Protein AF-A0A3D1XMX9-F1 (afdb_monomer)

Mean predicted aligned error: 3.59 Å

Structure (mmCIF, N/CA/C/O backbone):
data_AF-A0A3D1XMX9-F1
#
_entry.id   AF-A0A3D1XMX9-F1
#
loop_
_atom_site.group_PDB
_atom_site.id
_atom_site.type_symbol
_atom_site.label_atom_id
_atom_site.label_alt_id
_atom_site.label_comp_id
_atom_site.label_asym_id
_atom_site.label_entity_id
_atom_site.label_seq_id
_atom_site.pdbx_PDB_ins_code
_atom_site.Cartn_x
_atom_site.Cartn_y
_atom_site.Cartn_z
_atom_site.occupancy
_atom_site.B_iso_or_equiv
_atom_site.auth_seq_id
_atom_site.auth_comp_id
_atom_site.auth_asym_id
_atom_site.auth_atom_id
_atom_site.pdbx_PDB_model_num
ATOM 1 N N . ILE A 1 1 ? 23.478 -10.468 -9.532 1.00 54.56 1 ILE A N 1
ATOM 2 C CA . ILE A 1 1 ? 22.183 -10.452 -8.809 1.00 54.56 1 ILE A CA 1
ATOM 3 C C . ILE A 1 1 ? 21.234 -9.832 -9.804 1.00 54.56 1 ILE 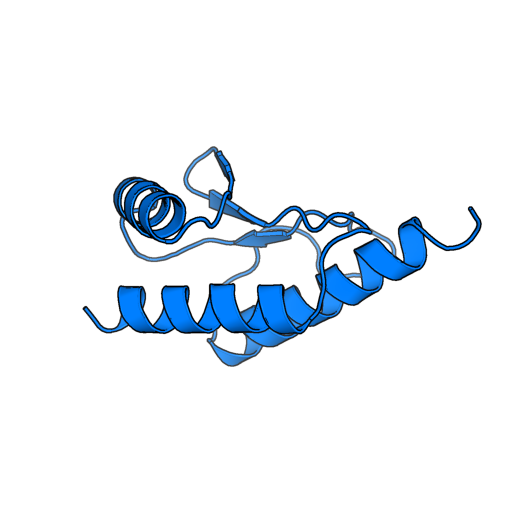A C 1
ATOM 5 O O . ILE A 1 1 ? 21.195 -8.613 -9.897 1.00 54.56 1 ILE A O 1
ATOM 9 N N . ASP A 1 2 ? 20.583 -10.656 -10.617 1.00 54.47 2 ASP A N 1
ATOM 10 C CA . ASP A 1 2 ? 20.158 -10.163 -11.932 1.00 54.47 2 ASP A CA 1
ATOM 11 C C . ASP A 1 2 ? 18.684 -9.733 -11.976 1.00 54.47 2 ASP A C 1
ATOM 13 O O . ASP A 1 2 ? 18.260 -9.154 -12.964 1.00 54.47 2 ASP A O 1
ATOM 17 N N . ASN A 1 3 ? 17.915 -9.887 -10.887 1.00 82.06 3 ASN A N 1
ATOM 18 C CA . ASN A 1 3 ? 16.464 -9.635 -10.899 1.00 82.06 3 ASN A CA 1
ATOM 19 C C . ASN A 1 3 ? 15.952 -8.841 -9.666 1.00 82.06 3 ASN A C 1
ATOM 21 O O . ASN A 1 3 ? 14.804 -9.009 -9.258 1.00 82.06 3 ASN A O 1
ATOM 25 N N . ILE A 1 4 ? 16.778 -7.991 -9.022 1.00 88.56 4 ILE A N 1
ATOM 26 C CA . ILE A 1 4 ? 16.315 -7.157 -7.878 1.00 88.56 4 ILE A CA 1
ATOM 27 C C . ILE A 1 4 ? 15.155 -6.255 -8.296 1.00 88.56 4 ILE A C 1
ATOM 29 O O . ILE A 1 4 ? 14.164 -6.161 -7.575 1.00 88.56 4 ILE A O 1
ATOM 33 N N . GLU A 1 5 ? 15.293 -5.590 -9.441 1.00 90.06 5 GLU A N 1
ATOM 34 C CA . GLU A 1 5 ? 14.277 -4.676 -9.952 1.00 90.06 5 GLU A CA 1
ATOM 35 C C . GLU A 1 5 ? 12.971 -5.418 -10.228 1.00 90.06 5 GLU A C 1
ATOM 37 O O . GLU A 1 5 ? 11.945 -5.050 -9.669 1.00 90.06 5 GLU A O 1
ATOM 42 N N . GLU A 1 6 ? 13.021 -6.523 -10.975 1.00 91.00 6 GLU A N 1
ATOM 43 C CA . GLU A 1 6 ? 11.850 -7.360 -11.254 1.00 91.00 6 GLU A CA 1
ATOM 44 C C . GLU A 1 6 ? 11.152 -7.812 -9.963 1.00 91.00 6 GLU A C 1
ATOM 46 O O . GLU A 1 6 ? 9.932 -7.704 -9.843 1.00 91.00 6 GLU A O 1
ATOM 51 N N . ARG A 1 7 ? 11.920 -8.238 -8.949 1.00 93.50 7 ARG A N 1
ATOM 52 C CA . ARG A 1 7 ? 11.368 -8.629 -7.646 1.00 93.50 7 ARG A CA 1
ATOM 53 C C . ARG A 1 7 ? 10.664 -7.466 -6.952 1.00 93.50 7 ARG A C 1
ATOM 55 O O . ARG A 1 7 ? 9.549 -7.633 -6.465 1.00 93.50 7 ARG A O 1
ATOM 62 N N . VAL A 1 8 ? 11.306 -6.303 -6.882 1.00 93.94 8 VAL A N 1
ATOM 63 C CA . VAL A 1 8 ? 10.734 -5.105 -6.250 1.00 93.94 8 VAL A CA 1
ATOM 64 C C . VAL A 1 8 ? 9.485 -4.638 -7.003 1.00 93.94 8 VAL A C 1
ATOM 66 O O . VAL A 1 8 ? 8.488 -4.283 -6.375 1.00 93.94 8 VAL A O 1
ATOM 69 N N . MET A 1 9 ? 9.502 -4.692 -8.335 1.00 92.88 9 MET A N 1
ATOM 70 C CA . MET A 1 9 ? 8.366 -4.320 -9.174 1.00 92.88 9 MET A CA 1
ATOM 71 C C . MET A 1 9 ? 7.191 -5.277 -8.992 1.00 92.88 9 MET A C 1
ATOM 73 O O . MET A 1 9 ? 6.074 -4.793 -8.804 1.00 92.88 9 MET A O 1
ATOM 77 N N . HIS A 1 10 ? 7.452 -6.588 -8.928 1.00 94.12 10 HIS A N 1
ATOM 78 C CA . HIS A 1 10 ? 6.448 -7.611 -8.641 1.00 94.12 10 HIS A CA 1
ATOM 79 C C . HIS A 1 10 ? 5.780 -7.394 -7.280 1.00 94.12 10 HIS A C 1
ATOM 81 O O . HIS A 1 10 ? 4.555 -7.379 -7.176 1.00 94.12 10 HIS A O 1
ATOM 87 N N . LEU A 1 11 ? 6.572 -7.168 -6.227 1.00 96.06 11 LEU A N 1
ATOM 88 C CA . LEU A 1 11 ? 6.049 -6.842 -4.897 1.00 96.06 11 LEU A CA 1
ATOM 89 C C . LEU A 1 11 ? 5.222 -5.548 -4.924 1.00 96.06 11 LEU A C 1
ATOM 91 O O . LEU A 1 11 ? 4.181 -5.460 -4.273 1.00 96.06 11 LEU A O 1
ATOM 95 N N . GLY A 1 12 ? 5.643 -4.569 -5.726 1.00 95.06 12 GLY A N 1
ATOM 96 C CA . GLY A 1 12 ? 4.870 -3.361 -5.976 1.00 95.06 12 GLY A CA 1
ATOM 97 C C . GLY A 1 12 ? 3.508 -3.640 -6.624 1.00 95.06 12 GLY A C 1
ATOM 98 O O . GLY A 1 12 ? 2.498 -3.129 -6.147 1.00 95.06 12 GLY A O 1
ATOM 99 N N . ASP A 1 13 ? 3.438 -4.503 -7.642 1.00 95.00 13 ASP A N 1
ATOM 100 C CA . ASP A 1 13 ? 2.163 -4.883 -8.275 1.00 95.00 13 ASP A CA 1
ATOM 101 C C . ASP A 1 13 ? 1.209 -5.540 -7.274 1.00 95.00 13 ASP A C 1
ATOM 103 O O . ASP A 1 13 ? 0.006 -5.269 -7.275 1.00 95.00 13 ASP A O 1
ATOM 107 N N . ARG A 1 14 ? 1.745 -6.369 -6.370 1.00 96.00 14 ARG A N 1
ATOM 108 C CA . ARG A 1 14 ? 0.957 -6.980 -5.293 1.00 96.00 14 ARG A CA 1
ATOM 109 C C . ARG A 1 14 ? 0.363 -5.926 -4.363 1.00 96.00 14 ARG A C 1
ATOM 111 O O . ARG A 1 14 ? -0.823 -6.000 -4.060 1.00 96.00 14 ARG A O 1
ATOM 118 N N . ILE A 1 15 ? 1.150 -4.933 -3.953 1.00 96.81 15 ILE A N 1
ATOM 119 C CA . ILE A 1 15 ? 0.672 -3.829 -3.110 1.00 96.81 15 ILE A CA 1
ATOM 120 C C . ILE A 1 15 ? -0.400 -3.003 -3.835 1.00 96.81 15 ILE A C 1
ATOM 122 O O . ILE A 1 15 ? -1.438 -2.718 -3.243 1.00 96.81 15 ILE A O 1
ATOM 126 N N . ILE A 1 16 ? -0.187 -2.654 -5.110 1.00 95.75 16 ILE A N 1
ATOM 127 C CA . ILE A 1 16 ? -1.168 -1.917 -5.928 1.00 95.75 16 ILE A CA 1
ATOM 128 C C . ILE A 1 16 ? -2.484 -2.697 -6.009 1.00 95.75 16 ILE A C 1
ATOM 130 O O . ILE A 1 16 ? -3.553 -2.133 -5.787 1.00 95.75 16 ILE A O 1
ATOM 134 N N . SER A 1 17 ? -2.412 -4.003 -6.277 1.00 96.12 17 SER A N 1
ATOM 135 C CA . SER A 1 17 ? -3.587 -4.875 -6.318 1.00 96.12 17 SER A CA 1
ATOM 136 C C . SER A 1 17 ? -4.353 -4.858 -4.993 1.00 96.12 17 SER A C 1
ATOM 138 O O . SER A 1 17 ? -5.575 -4.739 -4.992 1.00 96.12 17 SER A O 1
ATOM 140 N N . GLU A 1 18 ? -3.665 -4.966 -3.858 1.00 97.44 18 GLU A N 1
ATOM 141 C CA . GLU A 1 18 ? -4.311 -4.962 -2.543 1.00 97.44 18 GLU A CA 1
ATOM 142 C C . GLU A 1 18 ? -4.910 -3.594 -2.163 1.00 97.44 18 GLU A C 1
ATOM 144 O O . GLU A 1 18 ? -5.972 -3.565 -1.537 1.00 97.44 18 GLU A O 1
ATOM 149 N N . LEU A 1 19 ? -4.295 -2.477 -2.573 1.00 96.38 19 LEU A N 1
ATOM 150 C CA . LEU A 1 19 ? -4.857 -1.127 -2.400 1.00 96.38 19 LEU A CA 1
ATOM 151 C C . LEU A 1 19 ? -6.114 -0.930 -3.256 1.00 96.38 19 LEU A C 1
ATOM 153 O O . LEU A 1 19 ? -7.149 -0.516 -2.737 1.00 96.38 19 LEU A O 1
ATOM 157 N N . ASN A 1 20 ? -6.058 -1.313 -4.535 1.00 95.19 20 ASN A N 1
ATOM 158 C CA . ASN A 1 20 ? -7.193 -1.215 -5.456 1.00 95.19 20 ASN A CA 1
ATOM 159 C C . ASN A 1 20 ? -8.393 -2.044 -4.980 1.00 95.19 20 ASN A C 1
ATOM 161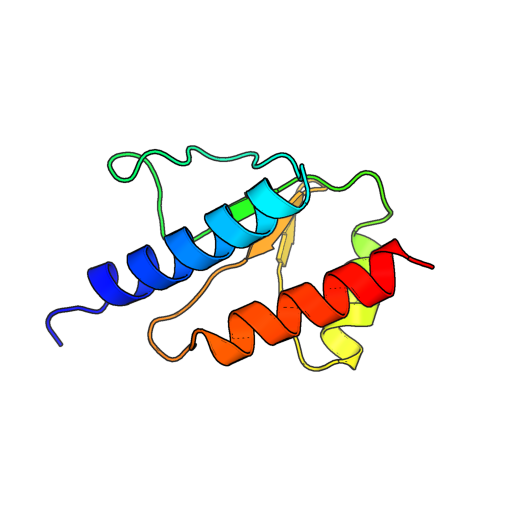 O O . ASN A 1 20 ? -9.527 -1.594 -5.068 1.00 95.19 20 ASN A O 1
ATOM 165 N N . ARG A 1 21 ? -8.161 -3.242 -4.424 1.00 96.12 21 ARG A N 1
ATOM 166 C CA . ARG A 1 21 ? -9.228 -4.094 -3.857 1.00 96.12 21 ARG A CA 1
ATOM 167 C C . ARG A 1 21 ? -9.960 -3.471 -2.666 1.00 96.12 21 ARG A C 1
ATOM 169 O O . ARG A 1 21 ? -11.005 -3.987 -2.279 1.00 96.12 21 ARG A O 1
ATOM 176 N N . ARG A 1 22 ? -9.384 -2.434 -2.059 1.00 94.19 22 ARG A N 1
ATOM 177 C CA . ARG A 1 22 ? -9.916 -1.710 -0.898 1.00 94.19 22 ARG A CA 1
ATOM 178 C C . ARG A 1 22 ? -10.394 -0.307 -1.260 1.00 94.19 22 ARG A C 1
ATOM 180 O O . ARG A 1 22 ? -10.689 0.463 -0.353 1.00 94.19 22 ARG A O 1
ATOM 187 N N . ASP A 1 23 ? -10.421 0.023 -2.553 1.00 93.88 23 ASP A N 1
ATOM 188 C CA . ASP A 1 23 ? -10.742 1.358 -3.060 1.00 93.88 23 ASP A CA 1
ATOM 189 C C . ASP A 1 23 ? -9.882 2.466 -2.410 1.00 93.88 23 ASP A C 1
ATOM 191 O O . ASP A 1 23 ? -10.338 3.587 -2.190 1.00 93.88 23 ASP A O 1
ATOM 195 N N . ILE A 1 24 ? -8.621 2.150 -2.077 1.00 94.56 24 ILE A N 1
ATOM 196 C CA . ILE A 1 24 ? -7.673 3.106 -1.492 1.00 94.56 24 ILE A CA 1
ATOM 197 C C . ILE A 1 24 ? -6.934 3.837 -2.615 1.00 94.56 24 ILE A C 1
ATOM 199 O O . ILE A 1 24 ? -6.291 3.213 -3.461 1.00 94.56 24 ILE A O 1
ATOM 203 N N . GLU A 1 25 ? -6.985 5.168 -2.590 1.00 92.25 25 GLU A N 1
ATOM 204 C CA . GLU A 1 25 ? -6.375 6.018 -3.610 1.00 92.25 25 GLU A CA 1
ATOM 205 C C . GLU A 1 25 ? -4.839 5.987 -3.549 1.00 92.25 25 GLU A C 1
ATOM 207 O O . GLU A 1 25 ? -4.210 6.355 -2.550 1.00 92.25 25 GLU A O 1
ATOM 212 N N . ILE A 1 26 ? -4.231 5.578 -4.663 1.00 94.94 26 ILE A N 1
ATOM 213 C CA . ILE A 1 26 ? -2.782 5.569 -4.862 1.00 94.94 26 ILE A CA 1
ATOM 214 C C . ILE A 1 26 ? -2.358 6.930 -5.416 1.00 94.94 26 ILE A C 1
ATOM 216 O O . ILE A 1 26 ? -2.873 7.389 -6.430 1.00 94.94 26 ILE A O 1
ATOM 220 N N . TYR A 1 27 ? -1.390 7.564 -4.758 1.00 92.00 27 TYR A N 1
ATOM 221 C CA . TYR A 1 27 ? -0.940 8.917 -5.078 1.00 92.00 27 TYR A CA 1
ATOM 222 C C . TYR A 1 27 ? 0.063 8.967 -6.241 1.00 92.00 27 TYR A C 1
ATOM 224 O O . TYR A 1 27 ? 0.081 9.926 -7.009 1.00 92.00 27 TYR A O 1
ATOM 232 N N . ASN A 1 28 ? 0.953 7.978 -6.358 1.00 88.06 28 ASN A N 1
ATOM 233 C CA . ASN A 1 28 ? 1.954 7.940 -7.429 1.00 88.06 28 ASN A CA 1
ATOM 234 C C . ASN A 1 28 ? 1.476 7.140 -8.650 1.00 88.06 28 ASN A C 1
ATOM 236 O O . ASN A 1 28 ? 0.548 6.344 -8.548 1.00 88.06 28 ASN A O 1
ATOM 240 N N . SER A 1 29 ? 2.149 7.323 -9.796 1.00 84.50 29 SER A N 1
ATOM 241 C CA . SER A 1 29 ? 1.841 6.563 -11.016 1.00 84.50 29 SER A CA 1
ATOM 242 C C . SER A 1 29 ? 1.891 5.055 -10.752 1.00 84.50 29 SER A C 1
ATOM 244 O O . SER A 1 29 ? 2.809 4.551 -10.095 1.00 84.50 29 SER A O 1
ATOM 246 N N . THR A 1 30 ? 0.887 4.345 -11.263 1.00 84.50 30 THR A N 1
ATOM 247 C CA . THR A 1 30 ? 0.776 2.880 -11.233 1.00 84.50 30 THR A CA 1
ATOM 248 C C . THR A 1 30 ? 1.260 2.244 -12.536 1.00 84.50 30 THR A C 1
ATOM 250 O O . THR A 1 30 ? 1.338 1.018 -12.622 1.00 84.50 30 THR A O 1
ATOM 253 N N . LEU A 1 31 ? 1.635 3.056 -13.533 1.00 82.56 31 LEU A N 1
ATOM 254 C CA . LEU A 1 31 ? 2.206 2.586 -14.790 1.00 82.56 31 LEU A CA 1
ATOM 255 C C . LEU A 1 31 ? 3.611 2.037 -14.543 1.00 82.56 31 LEU A C 1
ATOM 257 O O . LEU A 1 31 ? 4.451 2.696 -13.930 1.00 82.56 31 LEU A O 1
ATOM 261 N N . SER A 1 32 ? 3.878 0.828 -15.036 1.00 78.00 32 SER A N 1
ATOM 262 C CA . SER A 1 32 ? 5.151 0.128 -14.825 1.00 78.00 32 SER A CA 1
ATOM 263 C C . SER A 1 32 ? 6.365 0.911 -15.329 1.00 78.00 32 SER A C 1
ATOM 265 O O . SER A 1 32 ? 7.433 0.795 -14.743 1.00 78.00 32 SER A O 1
ATOM 267 N N . GLU A 1 33 ? 6.197 1.714 -16.381 1.00 81.00 33 GLU A N 1
ATOM 268 C CA . GLU A 1 33 ? 7.263 2.502 -17.022 1.00 81.00 33 GLU A CA 1
ATOM 269 C C . GLU A 1 33 ? 7.624 3.788 -16.257 1.00 81.00 33 GLU A C 1
ATOM 271 O O . GLU A 1 33 ? 8.700 4.346 -16.449 1.00 81.00 33 GLU A O 1
ATOM 276 N N . GLU A 1 34 ? 6.738 4.260 -15.377 1.00 84.44 34 GLU A N 1
ATOM 277 C CA . GLU A 1 34 ? 6.884 5.536 -14.660 1.00 84.44 34 GLU A CA 1
ATOM 278 C C . GLU A 1 34 ? 7.100 5.348 -13.153 1.00 84.44 34 GLU A C 1
ATOM 280 O O . GLU A 1 34 ? 7.465 6.292 -12.442 1.00 84.44 34 GLU A O 1
ATOM 285 N N . ARG A 1 35 ? 6.831 4.141 -12.639 1.00 83.06 35 ARG A N 1
ATOM 286 C CA . ARG A 1 35 ? 6.807 3.865 -11.203 1.00 83.06 35 ARG A CA 1
ATOM 287 C C . ARG A 1 35 ? 8.105 3.241 -10.711 1.00 83.06 35 ARG A C 1
ATOM 289 O O . ARG A 1 35 ? 8.729 2.419 -11.369 1.00 83.06 35 ARG A O 1
ATOM 296 N N . SER A 1 36 ? 8.454 3.586 -9.478 1.00 84.44 36 SER A N 1
ATOM 297 C CA . SER A 1 36 ? 9.466 2.860 -8.708 1.00 84.44 36 SER A CA 1
ATOM 298 C C . SER A 1 36 ? 8.818 1.743 -7.878 1.00 84.44 36 SER A C 1
ATOM 300 O O . SER A 1 36 ? 7.598 1.569 -7.884 1.00 84.44 36 SER A O 1
ATOM 302 N N . GLY A 1 37 ? 9.624 1.036 -7.082 1.00 85.94 37 GLY A N 1
ATOM 303 C CA . GLY A 1 37 ? 9.115 0.114 -6.064 1.00 85.94 37 GLY A CA 1
ATOM 304 C C . GLY A 1 37 ? 8.292 0.779 -4.956 1.00 85.94 37 GLY A C 1
ATOM 305 O O . GLY A 1 37 ? 7.502 0.103 -4.309 1.00 85.94 37 GLY A O 1
ATOM 306 N N . ASN A 1 38 ? 8.449 2.088 -4.730 1.00 92.06 38 ASN A N 1
ATOM 307 C CA . ASN A 1 38 ? 7.724 2.795 -3.676 1.00 92.06 38 ASN A CA 1
ATOM 308 C C . ASN A 1 38 ? 6.292 3.115 -4.099 1.00 92.06 38 ASN A C 1
ATOM 310 O O . ASN A 1 38 ? 6.071 3.705 -5.156 1.00 92.06 38 ASN A O 1
ATOM 314 N N . ILE A 1 39 ? 5.341 2.821 -3.219 1.00 95.25 39 ILE A N 1
ATOM 315 C CA . ILE A 1 39 ? 3.918 3.070 -3.434 1.00 95.25 39 ILE A CA 1
ATOM 316 C C . ILE A 1 39 ? 3.417 3.964 -2.314 1.00 95.25 39 ILE A C 1
ATOM 318 O O . ILE A 1 39 ? 3.515 3.617 -1.138 1.00 95.25 39 ILE A O 1
ATOM 322 N N . SER A 1 40 ? 2.935 5.141 -2.694 1.00 95.69 40 SER A N 1
ATOM 323 C CA . SER A 1 40 ? 2.378 6.144 -1.794 1.00 95.69 40 SER A CA 1
ATOM 324 C C . SER A 1 40 ? 0.869 6.181 -1.967 1.00 95.69 40 SER A C 1
ATOM 326 O O . SER A 1 40 ? 0.392 6.209 -3.096 1.00 95.69 40 SER A O 1
ATOM 328 N N . PHE A 1 41 ? 0.123 6.209 -0.874 1.00 95.12 41 PHE A N 1
ATOM 329 C CA . PHE A 1 41 ? -1.335 6.254 -0.902 1.00 95.12 41 PHE A CA 1
ATOM 330 C C . PHE A 1 41 ? -1.870 7.140 0.218 1.00 95.12 41 PHE A C 1
ATOM 332 O O . PHE A 1 41 ? -1.197 7.373 1.232 1.00 95.12 41 PHE A O 1
ATOM 339 N N . ALA A 1 42 ? -3.071 7.663 0.000 1.00 92.12 42 ALA A N 1
ATOM 340 C CA . ALA A 1 42 ? -3.787 8.464 0.978 1.00 92.12 42 ALA A CA 1
ATOM 341 C C . ALA A 1 42 ? -4.756 7.583 1.772 1.00 92.12 42 ALA A C 1
ATOM 343 O O . ALA A 1 42 ? -5.277 6.589 1.270 1.00 92.12 42 ALA A O 1
ATOM 344 N N . LEU A 1 43 ? -5.001 7.953 3.026 1.00 90.94 43 LEU A N 1
ATOM 345 C CA . LEU A 1 43 ? -6.046 7.359 3.851 1.00 90.94 43 LEU A CA 1
ATOM 346 C C . LEU A 1 43 ? -6.872 8.476 4.471 1.00 90.94 43 LEU A C 1
ATOM 348 O O . LEU A 1 43 ?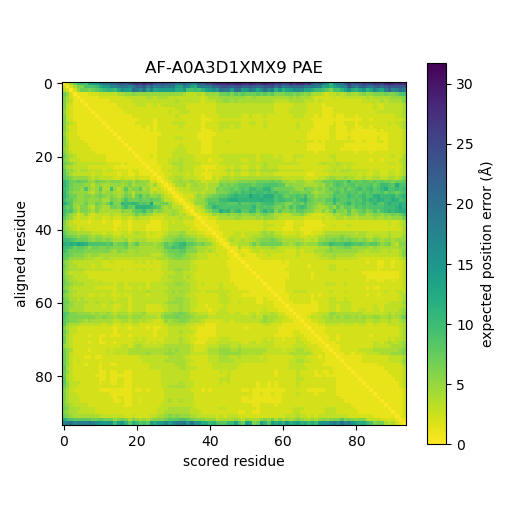 -6.315 9.469 4.934 1.00 90.94 43 LEU A O 1
ATOM 352 N N . ASP A 1 44 ? -8.181 8.267 4.565 1.00 85.94 44 ASP A N 1
ATOM 353 C CA . ASP A 1 44 ? -9.098 9.159 5.283 1.00 85.94 44 ASP A CA 1
ATOM 354 C C . ASP A 1 44 ? -9.081 8.886 6.804 1.00 85.94 44 ASP A C 1
ATOM 356 O O . ASP A 1 44 ? -10.097 8.644 7.455 1.00 85.94 44 ASP A O 1
ATOM 360 N N . LYS A 1 45 ? -7.874 8.796 7.374 1.00 83.56 45 LYS A N 1
ATOM 361 C CA . LYS A 1 45 ? -7.605 8.507 8.791 1.00 83.56 45 LYS A CA 1
ATOM 362 C C . LYS A 1 45 ? -6.305 9.189 9.219 1.00 83.56 45 LYS A C 1
ATOM 364 O O . LYS A 1 45 ? -5.473 9.557 8.392 1.00 83.56 45 LYS A O 1
ATOM 369 N N . ASP A 1 46 ? -6.099 9.304 10.530 1.00 87.56 46 ASP A N 1
ATOM 370 C CA . ASP A 1 46 ? -4.836 9.798 11.079 1.00 87.56 46 ASP A CA 1
ATOM 371 C C . ASP A 1 46 ? -3.677 8.820 10.802 1.00 87.56 46 ASP A C 1
ATOM 373 O O . ASP A 1 46 ? -3.520 7.780 11.451 1.00 87.56 46 ASP A O 1
ATOM 377 N N . VAL A 1 47 ? -2.827 9.190 9.844 1.00 91.00 47 VAL A N 1
ATOM 378 C CA . VAL A 1 47 ? -1.640 8.427 9.441 1.00 91.00 47 VAL A CA 1
ATOM 379 C C . VAL A 1 47 ? -0.580 8.328 10.545 1.00 91.00 47 VAL A C 1
ATOM 381 O O . VAL A 1 47 ? 0.211 7.383 10.540 1.00 91.00 47 VAL A O 1
ATOM 384 N N . GLY A 1 48 ? -0.568 9.251 11.515 1.00 90.12 48 GLY A N 1
ATOM 385 C CA . GLY A 1 48 ? 0.335 9.193 12.666 1.00 90.12 48 GLY A CA 1
ATOM 386 C C . GLY A 1 48 ? -0.012 8.033 13.598 1.00 90.12 48 GLY A C 1
ATOM 387 O O . GLY A 1 48 ? 0.849 7.217 13.936 1.00 90.12 48 GLY A O 1
ATOM 388 N N . SER A 1 49 ? -1.292 7.902 13.945 1.00 92.25 49 SER A N 1
ATOM 389 C CA . SER A 1 49 ? -1.802 6.764 14.716 1.00 92.25 49 SER A CA 1
ATOM 390 C C . SER A 1 49 ? -1.617 5.429 13.982 1.00 92.25 49 SER A C 1
ATOM 392 O O . SER A 1 49 ? -1.252 4.431 14.609 1.00 92.25 49 SER A O 1
ATOM 394 N N . LEU A 1 50 ? -1.802 5.404 12.657 1.00 94.44 50 LEU A N 1
ATOM 395 C CA . LEU A 1 50 ? -1.520 4.217 11.845 1.00 94.44 50 LEU A CA 1
ATOM 396 C C . LEU A 1 50 ? -0.043 3.805 11.920 1.00 94.44 50 LEU A C 1
ATOM 398 O O . LEU A 1 50 ? 0.248 2.619 12.068 1.00 94.44 50 LEU A O 1
ATOM 402 N N . TYR A 1 51 ? 0.889 4.760 11.832 1.00 95.12 51 TYR A N 1
ATOM 403 C CA . TYR A 1 51 ? 2.321 4.469 11.932 1.00 95.12 51 TYR A CA 1
ATOM 404 C C . TYR A 1 51 ? 2.666 3.784 13.257 1.00 95.12 51 TYR A C 1
ATOM 406 O O . TYR A 1 51 ? 3.323 2.743 13.251 1.00 95.12 51 TYR A O 1
ATOM 414 N N . SER A 1 52 ? 2.183 4.328 14.377 1.00 95.44 52 SER A N 1
ATOM 415 C CA . SER A 1 52 ? 2.401 3.742 15.705 1.00 95.44 52 SER A CA 1
ATOM 416 C C . SER A 1 52 ? 1.841 2.321 15.792 1.00 95.44 52 SER A C 1
ATOM 418 O O . SER A 1 52 ? 2.556 1.405 16.193 1.00 95.44 52 SER A O 1
ATOM 420 N N . TYR A 1 53 ? 0.607 2.111 15.323 1.00 96.19 53 TYR A N 1
ATOM 421 C CA . TYR A 1 53 ? -0.023 0.789 15.297 1.00 96.19 53 TYR A CA 1
ATOM 422 C C . TYR A 1 53 ? 0.769 -0.228 14.459 1.00 96.19 53 TYR A C 1
ATOM 424 O O . TYR A 1 53 ? 0.987 -1.364 14.883 1.00 96.19 53 TYR A O 1
AT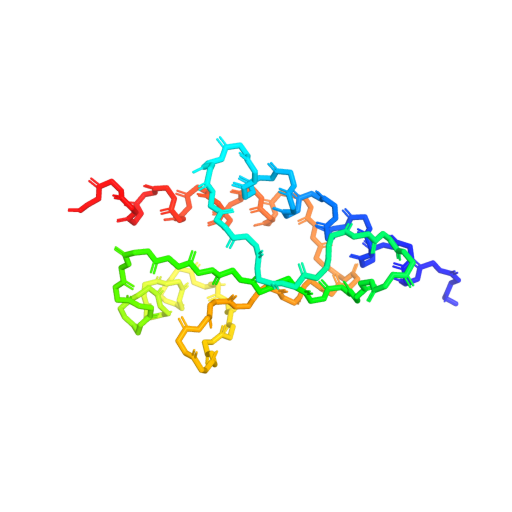OM 432 N N . MET A 1 54 ? 1.232 0.168 13.274 1.00 96.88 54 MET A N 1
ATOM 433 C CA . MET A 1 54 ? 2.027 -0.700 12.403 1.00 96.88 54 MET A CA 1
ATOM 434 C C . MET A 1 54 ? 3.377 -1.042 13.038 1.00 96.88 54 MET A C 1
ATOM 436 O O . MET A 1 54 ? 3.775 -2.209 13.048 1.00 96.88 54 MET A O 1
ATOM 440 N N . LEU A 1 55 ? 4.041 -0.057 13.650 1.00 96.69 55 LEU A N 1
ATOM 441 C CA . LEU A 1 55 ? 5.316 -0.249 14.335 1.00 96.69 55 LEU A CA 1
ATOM 442 C C . LEU A 1 55 ? 5.192 -1.225 15.516 1.00 96.69 55 LEU A C 1
ATOM 444 O O . LEU A 1 55 ? 6.027 -2.121 15.652 1.00 96.69 55 LEU A O 1
ATOM 448 N N . GLU A 1 56 ? 4.133 -1.110 16.323 1.00 97.25 56 GLU A N 1
ATOM 449 C CA . GLU A 1 56 ? 3.812 -2.055 17.406 1.00 97.25 56 GLU A CA 1
ATOM 450 C C . GLU A 1 56 ? 3.619 -3.489 16.888 1.00 97.25 56 GLU A C 1
ATOM 452 O O . GLU A 1 56 ? 4.006 -4.457 17.547 1.00 97.25 56 GLU A O 1
ATOM 457 N N . ASN A 1 57 ? 3.102 -3.635 15.665 1.00 97.19 57 ASN A N 1
ATOM 458 C CA . ASN A 1 57 ? 2.933 -4.917 14.979 1.00 97.19 57 ASN A CA 1
ATOM 459 C C . ASN A 1 57 ? 4.159 -5.338 14.145 1.00 97.19 57 ASN A C 1
ATOM 461 O O . ASN A 1 57 ? 4.079 -6.279 13.351 1.00 97.19 57 ASN A O 1
ATOM 465 N N . LYS A 1 58 ? 5.315 -4.697 14.369 1.00 96.19 58 LYS A N 1
ATOM 466 C CA . LYS A 1 58 ? 6.602 -4.976 13.707 1.00 96.19 58 LYS A CA 1
ATOM 467 C C . LYS A 1 58 ? 6.593 -4.724 12.195 1.00 96.19 58 LYS A C 1
ATOM 469 O O . LYS A 1 58 ? 7.380 -5.324 11.466 1.00 96.19 58 LYS A O 1
ATOM 474 N N . VAL A 1 59 ? 5.740 -3.817 11.730 1.00 96.56 59 VAL A N 1
ATOM 475 C CA . VAL A 1 59 ? 5.700 -3.336 10.347 1.00 96.56 59 VAL A CA 1
ATOM 476 C C . VAL A 1 59 ? 6.281 -1.929 10.303 1.00 96.56 59 VAL A C 1
ATOM 478 O O . VAL A 1 59 ? 5.772 -1.008 10.938 1.00 96.56 59 VAL A O 1
ATOM 481 N N . LYS A 1 60 ? 7.352 -1.745 9.527 1.00 95.44 60 LYS A N 1
ATOM 482 C CA . LYS A 1 60 ? 7.946 -0.427 9.300 1.00 95.44 60 LYS A CA 1
ATOM 483 C C . LYS A 1 60 ? 7.479 0.125 7.957 1.00 95.44 60 LYS A C 1
ATOM 485 O O . LYS A 1 60 ? 7.802 -0.431 6.914 1.00 95.44 60 LYS A O 1
ATOM 490 N N . LEU A 1 61 ? 6.770 1.245 8.000 1.00 95.25 61 LEU A N 1
ATOM 491 C CA . LEU A 1 61 ? 6.386 2.043 6.835 1.00 95.25 61 LEU A CA 1
ATOM 492 C C . LEU A 1 61 ? 6.923 3.469 6.983 1.00 95.25 61 LEU A C 1
ATOM 494 O O . LEU A 1 61 ? 7.463 3.825 8.031 1.00 95.25 61 LEU A O 1
ATOM 498 N N . THR A 1 62 ? 6.767 4.296 5.952 1.00 95.00 62 THR A N 1
ATOM 499 C CA . THR A 1 62 ? 7.062 5.732 6.056 1.00 95.00 62 THR A CA 1
ATOM 500 C C . THR A 1 62 ? 5.775 6.535 5.959 1.00 95.00 62 THR A C 1
ATOM 502 O O . THR A 1 62 ? 4.948 6.259 5.096 1.00 95.00 62 THR A O 1
ATOM 505 N N . VAL A 1 63 ? 5.630 7.553 6.805 1.00 94.06 63 VAL A N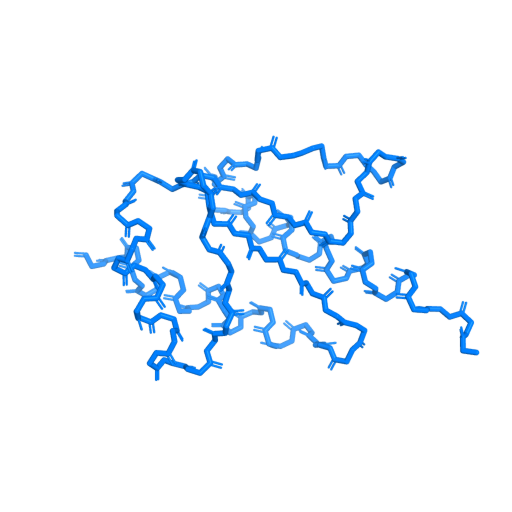 1
ATOM 506 C CA . VAL A 1 63 ? 4.622 8.604 6.631 1.00 94.06 63 VAL A CA 1
ATOM 507 C C . VAL A 1 63 ? 5.342 9.881 6.236 1.00 94.06 63 VAL A C 1
ATOM 509 O O . VAL A 1 63 ? 6.286 10.297 6.909 1.00 94.06 63 VAL A O 1
ATOM 512 N N . ARG A 1 64 ? 4.937 10.489 5.123 1.00 90.00 64 ARG A N 1
ATOM 513 C CA . ARG A 1 64 ? 5.533 11.734 4.637 1.00 90.00 64 ARG A CA 1
ATOM 514 C C . ARG A 1 64 ? 4.500 12.553 3.882 1.00 90.00 64 ARG A C 1
ATOM 516 O O . ARG A 1 64 ? 3.838 12.024 2.997 1.00 90.00 64 ARG A O 1
ATOM 523 N N . ASP A 1 65 ? 4.408 13.836 4.222 1.00 89.38 65 ASP A N 1
ATOM 524 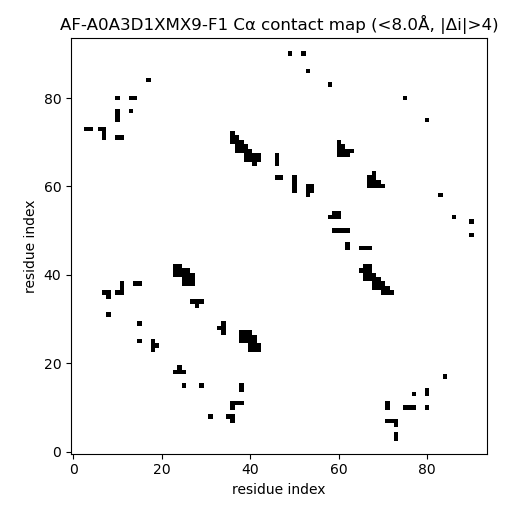C CA . ASP A 1 65 ? 3.471 14.790 3.614 1.00 89.38 65 ASP A CA 1
ATOM 525 C C . ASP A 1 65 ? 2.001 14.323 3.720 1.00 89.38 65 ASP A C 1
ATOM 527 O O . ASP A 1 65 ? 1.213 14.499 2.801 1.00 89.38 65 ASP A O 1
ATOM 531 N N . GLY A 1 66 ? 1.645 13.664 4.831 1.00 90.06 66 GLY A N 1
ATOM 532 C CA . GLY A 1 66 ? 0.309 13.090 5.052 1.00 90.06 66 GLY A CA 1
ATOM 533 C C . GLY A 1 66 ? 0.037 11.772 4.315 1.00 90.06 66 GLY A C 1
ATOM 534 O O . GLY A 1 66 ? -1.021 11.186 4.505 1.00 90.06 66 GLY A O 1
ATOM 535 N N . LEU A 1 67 ? 0.986 11.275 3.516 1.00 93.88 67 LEU A N 1
ATOM 536 C CA . LEU A 1 67 ? 0.851 10.035 2.753 1.00 93.88 67 LEU A CA 1
ATOM 537 C C . LEU A 1 67 ? 1.537 8.867 3.455 1.00 93.88 67 LEU A C 1
ATOM 539 O O . LEU A 1 67 ? 2.633 9.011 4.008 1.00 93.88 67 LEU A O 1
ATOM 543 N N . VAL A 1 68 ? 0.930 7.689 3.346 1.00 95.94 68 VAL A N 1
ATOM 544 C CA . VAL A 1 68 ? 1.550 6.419 3.730 1.00 95.94 68 VAL A CA 1
ATOM 545 C C . VAL A 1 68 ? 2.371 5.909 2.554 1.00 95.94 68 VAL A C 1
ATOM 547 O O . VAL A 1 68 ? 1.913 5.955 1.415 1.00 95.94 68 VAL A O 1
ATOM 550 N N . ARG A 1 69 ? 3.590 5.427 2.811 1.00 95.81 69 ARG A N 1
ATOM 551 C CA . ARG A 1 69 ? 4.472 4.852 1.791 1.00 95.81 69 ARG A CA 1
ATOM 552 C C . ARG A 1 69 ? 4.904 3.445 2.162 1.00 95.81 69 ARG A C 1
ATOM 554 O O . ARG A 1 69 ? 5.540 3.238 3.201 1.00 95.81 69 ARG A O 1
ATOM 561 N N . PHE A 1 70 ? 4.624 2.509 1.264 1.00 96.25 70 PHE A N 1
ATOM 562 C CA . PHE A 1 70 ? 5.227 1.186 1.264 1.00 96.25 70 PHE A CA 1
ATOM 563 C C . PHE A 1 70 ? 6.413 1.156 0.303 1.00 96.25 70 PHE A C 1
ATOM 565 O O . PHE A 1 70 ? 6.306 1.552 -0.856 1.0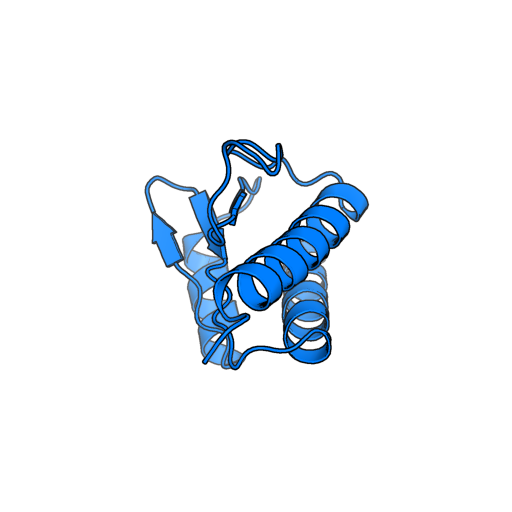0 96.25 70 PHE A O 1
ATOM 572 N N . SER A 1 71 ? 7.549 0.691 0.815 1.00 95.06 71 SER A N 1
ATOM 573 C CA . SER A 1 71 ? 8.820 0.584 0.099 1.00 95.06 71 SER A CA 1
ATOM 574 C C . SER A 1 71 ? 9.301 -0.865 0.167 1.00 95.06 71 SER A C 1
ATOM 576 O O . SER A 1 71 ? 10.168 -1.168 0.988 1.00 95.06 71 SER A O 1
ATOM 578 N N . PRO A 1 72 ? 8.701 -1.787 -0.609 1.00 94.75 72 PRO A N 1
ATOM 579 C CA . PRO A 1 72 ? 9.153 -3.167 -0.638 1.00 94.75 72 PRO A CA 1
ATOM 580 C C . PRO A 1 72 ? 10.615 -3.240 -1.080 1.00 94.75 72 PRO A C 1
ATOM 582 O O . PRO A 1 72 ? 11.055 -2.563 -2.012 1.00 94.75 72 PRO A O 1
ATOM 585 N N . HIS A 1 73 ? 11.364 -4.109 -0.420 1.00 92.38 73 HIS A N 1
ATOM 586 C CA . HIS A 1 73 ? 12.720 -4.475 -0.790 1.00 92.38 73 HIS A CA 1
ATOM 587 C C . HIS A 1 73 ? 12.758 -5.902 -1.342 1.00 92.38 73 HIS A C 1
ATOM 589 O O . HIS A 1 73 ? 11.849 -6.695 -1.120 1.00 92.38 73 HIS A O 1
ATOM 595 N N . PHE A 1 74 ? 13.840 -6.261 -2.040 1.00 92.31 74 PHE A N 1
ATOM 596 C CA . PHE A 1 74 ? 13.960 -7.576 -2.687 1.00 92.31 74 PHE A CA 1
ATOM 597 C C . PHE A 1 74 ? 13.881 -8.764 -1.710 1.00 92.31 74 PHE A C 1
ATOM 599 O O . PHE A 1 74 ? 13.540 -9.868 -2.125 1.00 92.31 74 PHE A O 1
ATOM 606 N N . TYR A 1 75 ? 14.205 -8.545 -0.432 1.00 92.88 75 TYR A N 1
ATOM 607 C CA . TYR A 1 75 ? 14.121 -9.554 0.626 1.00 92.88 75 TYR A CA 1
ATOM 608 C C . TYR A 1 75 ? 12.717 -9.689 1.230 1.00 92.88 75 TYR A C 1
ATOM 610 O O . TYR A 1 75 ? 12.505 -10.587 2.042 1.00 92.88 75 TYR A O 1
ATOM 618 N N . ASN A 1 76 ? 11.772 -8.817 0.861 1.00 95.94 76 ASN A N 1
ATOM 619 C CA . ASN A 1 76 ? 10.383 -8.980 1.261 1.00 95.94 76 ASN A CA 1
ATOM 620 C C . ASN A 1 76 ? 9.687 -10.076 0.453 1.00 95.94 76 ASN A C 1
ATOM 622 O O . ASN A 1 76 ? 10.131 -10.489 -0.628 1.00 95.94 76 ASN A O 1
ATOM 626 N N . ASN A 1 77 ? 8.557 -10.533 0.983 1.00 96.06 77 ASN A N 1
ATOM 627 C CA . ASN A 1 77 ? 7.716 -11.520 0.324 1.00 96.06 77 ASN A CA 1
ATOM 628 C C . ASN A 1 77 ? 6.225 -11.169 0.337 1.00 96.06 77 ASN A C 1
ATOM 630 O O . ASN A 1 77 ? 5.770 -10.211 0.957 1.00 96.06 77 ASN A O 1
ATOM 634 N N . GLU A 1 78 ? 5.476 -11.946 -0.430 1.00 96.50 78 GLU A N 1
ATOM 635 C CA . GLU A 1 78 ? 4.053 -11.791 -0.675 1.00 96.50 78 GLU A CA 1
ATOM 636 C C . GLU A 1 78 ? 3.232 -12.010 0.601 1.00 96.50 78 GLU A C 1
ATOM 638 O O . GLU A 1 78 ? 2.268 -11.283 0.827 1.00 96.50 78 GLU A O 1
ATOM 643 N N . ASP A 1 79 ? 3.643 -12.941 1.467 1.00 97.25 79 ASP A N 1
ATOM 644 C CA . ASP A 1 79 ? 2.973 -13.198 2.746 1.00 97.25 79 ASP A CA 1
ATOM 645 C C . ASP A 1 79 ? 3.128 -12.010 3.706 1.00 97.25 79 ASP A C 1
ATOM 647 O O . ASP A 1 79 ? 2.184 -11.643 4.407 1.00 97.25 79 ASP A O 1
ATOM 651 N N . GLU A 1 80 ? 4.297 -11.361 3.717 1.00 97.06 80 GLU A N 1
ATOM 652 C CA . GLU A 1 80 ? 4.510 -10.118 4.463 1.00 97.06 80 GLU A CA 1
ATOM 653 C C . GLU A 1 80 ? 3.600 -8.999 3.952 1.00 97.06 80 GLU A C 1
ATOM 655 O O . GLU A 1 80 ? 3.001 -8.296 4.764 1.00 97.06 80 GLU A O 1
ATOM 660 N N . ILE A 1 81 ? 3.448 -8.857 2.629 1.00 97.06 81 ILE A N 1
ATOM 661 C CA . ILE A 1 81 ? 2.521 -7.883 2.035 1.00 97.06 81 ILE A CA 1
ATOM 662 C C . ILE A 1 81 ? 1.096 -8.159 2.518 1.00 97.06 81 ILE A C 1
ATOM 664 O O . ILE A 1 81 ? 0.450 -7.253 3.042 1.00 97.06 81 ILE A O 1
ATOM 668 N N . LEU A 1 82 ? 0.620 -9.401 2.399 1.00 97.12 82 LEU A N 1
ATOM 669 C CA . LEU A 1 82 ? -0.725 -9.779 2.842 1.00 97.12 82 LEU A CA 1
ATOM 670 C C . LEU A 1 82 ? -0.932 -9.478 4.330 1.00 97.12 82 LEU A C 1
ATOM 672 O O . LEU A 1 82 ? -1.924 -8.855 4.699 1.00 97.12 82 LEU A O 1
ATOM 676 N N . LYS A 1 83 ? 0.050 -9.804 5.175 1.00 97.12 83 LYS A N 1
ATOM 677 C CA . LYS A 1 83 ? -0.000 -9.515 6.611 1.00 97.12 83 LYS A CA 1
ATOM 678 C C . LYS A 1 83 ? -0.099 -8.016 6.918 1.00 97.12 83 LYS A C 1
ATOM 680 O O . LYS A 1 83 ? -0.788 -7.631 7.862 1.00 97.12 83 LYS A O 1
ATOM 685 N N . VAL A 1 84 ? 0.586 -7.161 6.155 1.00 97.19 84 VAL A N 1
ATOM 686 C CA . VAL A 1 84 ? 0.466 -5.699 6.304 1.00 97.19 84 VAL A CA 1
ATOM 687 C C . VAL A 1 84 ? -0.953 -5.237 5.977 1.00 97.19 84 VAL A C 1
ATOM 689 O O . VAL A 1 84 ? -1.498 -4.397 6.693 1.00 97.19 84 VAL A O 1
ATOM 692 N N . PHE A 1 85 ? -1.574 -5.804 4.943 1.00 9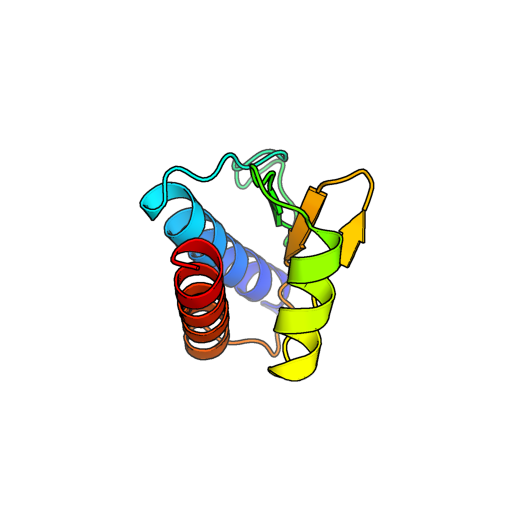7.50 85 PHE A N 1
ATOM 693 C CA . PHE A 1 85 ? -2.953 -5.478 4.589 1.00 97.50 85 PHE A CA 1
ATOM 694 C C . PHE A 1 85 ?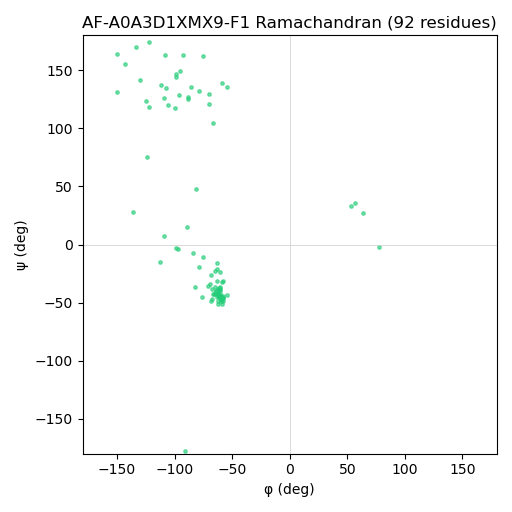 -3.979 -6.023 5.588 1.00 97.50 85 PHE A C 1
ATOM 696 O O . PHE A 1 85 ? -4.926 -5.309 5.904 1.00 97.50 85 PHE A O 1
ATOM 703 N N . ASP A 1 86 ? -3.760 -7.202 6.174 1.00 97.56 86 ASP A N 1
ATOM 704 C CA . ASP A 1 86 ? -4.602 -7.714 7.265 1.00 97.56 86 ASP A CA 1
ATOM 705 C C . ASP A 1 86 ? -4.584 -6.774 8.484 1.00 97.56 86 ASP A C 1
ATOM 707 O O . ASP A 1 86 ? -5.621 -6.495 9.094 1.00 97.56 86 ASP A O 1
ATOM 711 N N . LEU A 1 87 ? -3.405 -6.244 8.830 1.00 97.19 87 LEU A N 1
ATOM 712 C CA . LEU A 1 87 ? -3.254 -5.240 9.886 1.00 97.19 87 LEU A CA 1
ATOM 713 C C . LEU A 1 87 ? -3.941 -3.925 9.513 1.00 97.19 87 LEU A C 1
ATOM 715 O O . LEU A 1 87 ? -4.618 -3.332 10.353 1.00 97.19 87 LEU A O 1
ATOM 719 N N . LEU A 1 88 ? -3.794 -3.477 8.264 1.00 96.00 88 LEU A N 1
ATOM 720 C CA . LEU A 1 88 ? -4.458 -2.272 7.772 1.00 96.00 88 LEU A CA 1
ATOM 721 C C . LEU A 1 88 ? -5.981 -2.414 7.874 1.00 96.00 88 LEU A C 1
ATOM 723 O O . LEU A 1 88 ? -6.633 -1.537 8.431 1.00 96.00 88 LEU A O 1
ATOM 727 N N . ASP A 1 89 ? -6.542 -3.541 7.443 1.00 95.19 89 ASP A N 1
ATOM 728 C CA . ASP A 1 89 ? -7.976 -3.822 7.547 1.00 95.19 89 ASP A CA 1
ATOM 729 C C . ASP A 1 89 ? -8.442 -3.863 9.004 1.00 95.19 89 ASP A C 1
ATOM 731 O O . ASP A 1 89 ? -9.497 -3.325 9.350 1.00 95.19 89 ASP A O 1
ATOM 735 N N . GLY A 1 90 ? -7.649 -4.486 9.879 1.00 94.50 90 GLY A N 1
ATOM 736 C CA . GLY A 1 90 ? -7.905 -4.516 11.316 1.00 94.50 90 GLY A CA 1
ATOM 737 C C . GLY A 1 90 ? -7.868 -3.130 11.966 1.00 94.50 90 GLY A C 1
ATOM 738 O O . GLY A 1 90 ? -8.591 -2.897 12.934 1.00 94.50 90 GLY A O 1
ATOM 739 N N . TYR A 1 91 ? -7.054 -2.211 11.445 1.00 93.56 91 TYR A N 1
ATOM 740 C CA . TYR A 1 91 ? -7.007 -0.819 11.883 1.00 93.56 91 TYR A CA 1
ATOM 741 C C . TYR A 1 91 ? -8.193 -0.008 11.347 1.00 93.56 91 TYR A C 1
ATOM 743 O O . TYR A 1 91 ? -8.829 0.707 12.113 1.00 93.56 91 TYR A O 1
ATOM 751 N N . LEU A 1 92 ? -8.529 -0.148 10.061 1.00 90.69 92 LEU A N 1
ATOM 752 C CA . LEU A 1 92 ? -9.595 0.622 9.408 1.00 90.69 92 LEU A CA 1
ATOM 753 C C . LEU A 1 92 ? -11.004 0.261 9.902 1.00 90.69 92 LEU A C 1
ATOM 755 O O . LEU A 1 92 ? -11.896 1.104 9.855 1.00 90.69 92 LEU A O 1
ATOM 759 N N . LYS A 1 93 ? -11.208 -0.969 10.393 1.00 88.12 93 LYS A N 1
ATOM 760 C CA . LYS A 1 93 ? -12.476 -1.418 10.999 1.00 88.12 93 LYS A CA 1
ATOM 761 C C . LYS A 1 93 ? -12.726 -0.872 12.413 1.00 88.12 93 LYS A C 1
ATOM 763 O O . LYS A 1 93 ? -13.824 -1.078 12.928 1.00 88.12 93 LYS A O 1
ATOM 768 N N . LYS A 1 94 ? -11.727 -0.254 13.050 1.00 67.38 94 LYS A N 1
ATOM 769 C CA . LYS A 1 94 ? -11.846 0.375 14.375 1.00 67.38 94 LYS A CA 1
ATOM 770 C C . LYS A 1 94 ? -12.306 1.828 14.257 1.00 67.38 94 LYS A C 1
ATOM 772 O O . LYS A 1 94 ? -13.058 2.232 15.165 1.00 67.38 94 LYS A O 1
#

Sequence (94 aa):
IDNIEERVMHLGDRIISELNRRDIEIYNSTLSEERSGNISFALDKDVGSLYSYMLENKVKLTVRDGLVRFSPHFYNNEDEILKVFDLLDGYLKK

Secondary structure (DSSP, 8-state):
---HHHHHHHHHHHHHHHHHTTTPPB-S---TTT--S-EEE--SS-HHHHHHHHHHTT---EEETTEEEE---TT--HHHHHHHHHHHHHHHT-

Radius of gyration: 12.9 Å; Cα contacts (8 Å, |Δi|>4): 104; chains: 1; bounding box: 35×28×34 Å

pLDDT: mean 91.81, std 7.53, range [54.47, 97.56]

Solvent-accessible surface area (backbone atoms only — not comparable to full-atom values): 5615 Å² total; per-residue (Å²): 132,94,52,55,64,60,47,15,45,50,54,32,51,52,50,52,51,58,34,56,78,65,76,43,55,64,72,55,68,84,50,80,92,78,39,67,37,60,48,37,28,55,65,104,60,68,59,69,64,48,50,53,56,34,46,76,72,75,41,88,72,46,77,58,96,82,24,44,33,46,69,59,48,65,89,60,55,70,66,58,51,52,52,53,49,54,51,48,52,62,56,74,75,107

Nearest PDB structures (foldseek):
  5b7s-assembly1_B  TM=9.017E-01  e=5.862E-05  Thermococcus onnurineus NA1
  7cet-assembly1_A  TM=8.372E-01  e=4.508E-04  Helicobacter pylori 26695
  1qj3-assembly1_B  TM=6.800E-01  e=1.917E-03  Escherichia coli BL21(DE3)
  1qj3-assembly1_A  TM=6.741E-01  e=2.187E-03  Escherichia coli BL21(DE3)
  1s09-assembly1_B  TM=6.877E-01  e=4.510E-03  Escherichia coli

Foldseek 3Di:
DPCFQVLLLVVQVLLVVLCVVVVWAWDDDPDSVRDGSKTKTADPDQVVVVQVQCVVVVHHWDQDPRITMDRDGSPDDSVVSVVSSVSVVVVVVD